Protein AF-A0A956MSA4-F1 (afdb_monomer)

Radius of gyration: 13.71 Å; Cα contacts (8 Å, |Δi|>4): 258; chains: 1; bounding box: 38×30×35 Å

Solvent-accessible surface area (backbone atoms only — not comparable to full-atom values): 7630 Å² total; per-residue (Å²): 118,54,77,44,81,42,78,38,43,66,85,57,86,84,76,94,55,52,91,46,49,56,17,30,35,42,40,36,27,80,43,88,58,54,71,71,50,51,41,51,49,24,39,49,40,46,76,33,33,41,36,31,44,36,22,29,51,62,76,17,71,54,49,37,62,35,33,52,50,33,51,33,56,77,46,74,69,51,86,68,55,75,83,66,48,60,46,64,42,59,37,75,90,52,54,71,55,56,50,37,32,40,53,7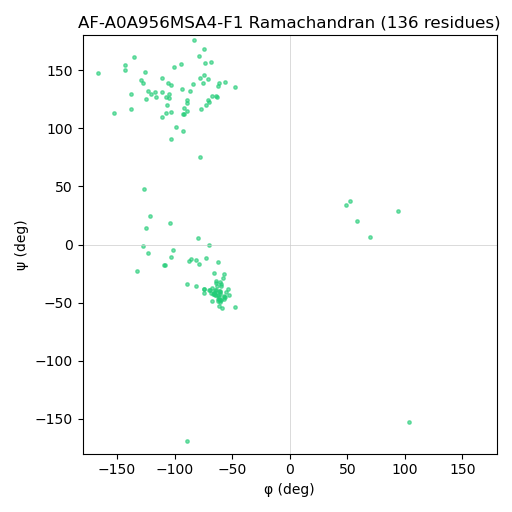6,75,66,69,71,47,96,74,46,89,66,56,24,40,36,42,37,34,29,27,89,68,90,52,65,71,59,53,53,49,47,47,69,72,69

Structure (mmCIF, N/CA/C/O backbone):
data_AF-A0A956MSA4-F1
#
_entry.id   AF-A0A956MSA4-F1
#
loop_
_atom_site.group_PDB
_atom_site.id
_atom_site.type_symbol
_atom_site.label_atom_id
_atom_site.label_alt_id
_atom_site.label_comp_id
_atom_site.label_asym_id
_atom_site.label_entity_id
_atom_site.label_seq_id
_atom_site.pdbx_PDB_ins_code
_atom_site.Cartn_x
_atom_site.Cartn_y
_atom_site.Cartn_z
_atom_site.occupancy
_atom_site.B_iso_or_equiv
_atom_site.auth_seq_id
_atom_site.auth_comp_id
_atom_site.auth_asym_id
_atom_site.auth_atom_id
_atom_site.pdbx_PDB_model_num
ATOM 1 N N . MET A 1 1 ? -11.922 -13.048 -3.611 1.00 66.38 1 MET A N 1
ATOM 2 C CA . MET A 1 1 ? -11.421 -11.726 -3.195 1.00 66.38 1 MET A CA 1
ATOM 3 C C . MET A 1 1 ? -10.993 -11.869 -1.754 1.00 66.38 1 MET A C 1
ATOM 5 O O . MET A 1 1 ? -11.830 -12.249 -0.944 1.00 66.38 1 MET A O 1
ATOM 9 N N . VAL A 1 2 ? -9.710 -11.679 -1.461 1.00 89.56 2 VAL A N 1
ATOM 10 C CA . VAL A 1 2 ? -9.203 -11.677 -0.083 1.00 89.56 2 VAL A CA 1
ATOM 11 C C . VAL A 1 2 ? -8.935 -10.227 0.292 1.00 89.56 2 VAL A C 1
ATOM 13 O O . VAL A 1 2 ? -8.247 -9.516 -0.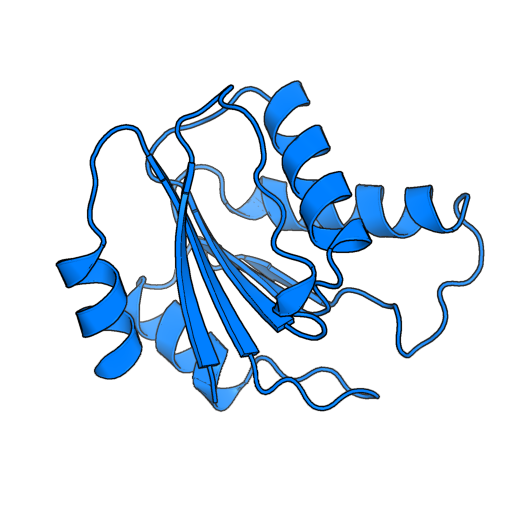438 1.00 89.56 2 VAL A O 1
ATOM 16 N N . MET A 1 3 ? -9.515 -9.785 1.402 1.00 94.44 3 MET A N 1
ATOM 17 C CA . MET A 1 3 ? -9.280 -8.461 1.963 1.00 94.44 3 MET A CA 1
ATOM 18 C C . MET A 1 3 ? -8.508 -8.620 3.268 1.00 94.44 3 MET A C 1
ATOM 20 O O . MET A 1 3 ? -8.889 -9.434 4.109 1.00 94.44 3 MET A O 1
ATOM 24 N N . LYS A 1 4 ? -7.434 -7.848 3.432 1.00 96.44 4 LYS A N 1
ATOM 25 C CA . LYS A 1 4 ? -6.621 -7.829 4.649 1.00 96.44 4 LYS A CA 1
ATOM 26 C C . LYS A 1 4 ? -6.537 -6.405 5.177 1.00 96.44 4 LYS A C 1
ATOM 28 O O . LYS A 1 4 ? -6.108 -5.514 4.453 1.00 96.44 4 LYS A O 1
ATOM 33 N N . TYR A 1 5 ? -6.915 -6.207 6.433 1.00 98.25 5 TYR A N 1
ATOM 34 C CA . TYR A 1 5 ? -6.567 -4.995 7.163 1.00 98.25 5 TYR A CA 1
ATOM 35 C C . TYR A 1 5 ? -5.167 -5.149 7.757 1.00 98.25 5 TYR A C 1
ATOM 37 O O . TYR A 1 5 ? -4.816 -6.213 8.274 1.00 98.25 5 TYR A O 1
ATOM 45 N N . LEU A 1 6 ? -4.369 -4.092 7.670 1.00 98.25 6 LEU A N 1
ATOM 46 C CA . LEU A 1 6 ? -3.072 -4.005 8.314 1.00 98.25 6 LEU A CA 1
ATOM 47 C C . LEU A 1 6 ? -2.906 -2.615 8.917 1.00 98.25 6 LEU A C 1
ATOM 49 O O . LEU A 1 6 ? -2.848 -1.627 8.193 1.00 98.25 6 LEU A O 1
ATOM 53 N N . GLN A 1 7 ? -2.786 -2.559 10.240 1.00 98.44 7 GLN A N 1
ATOM 54 C CA . GLN A 1 7 ? -2.357 -1.352 10.929 1.00 98.44 7 GLN A CA 1
ATOM 55 C C . GLN A 1 7 ? -0.833 -1.309 10.988 1.00 98.44 7 GLN A C 1
ATOM 57 O O . GLN A 1 7 ? -0.215 -2.291 11.401 1.00 98.44 7 GLN A O 1
ATOM 62 N N . LEU A 1 8 ? -0.253 -0.166 10.641 1.00 98.38 8 LEU A N 1
ATOM 63 C CA . LEU A 1 8 ? 1.127 0.168 10.961 1.00 98.38 8 LEU A CA 1
ATOM 64 C C . LEU A 1 8 ? 1.133 1.435 11.806 1.00 98.38 8 LEU A C 1
ATOM 66 O O . LEU A 1 8 ? 0.537 2.445 11.439 1.00 98.38 8 LEU A O 1
ATOM 70 N N . GLU A 1 9 ? 1.831 1.397 12.931 1.00 97.81 9 GLU A N 1
ATOM 71 C CA . GLU A 1 9 ? 2.189 2.641 13.601 1.00 97.81 9 GLU A CA 1
ATOM 72 C C . GLU A 1 9 ? 3.322 3.308 12.810 1.00 97.81 9 GLU A C 1
ATOM 74 O O . GLU A 1 9 ? 4.169 2.589 12.260 1.00 97.81 9 GLU A O 1
ATOM 79 N N . PRO A 1 10 ? 3.375 4.649 12.745 1.00 97.06 10 PRO A N 1
ATOM 80 C CA . PRO A 1 10 ? 4.540 5.339 12.212 1.00 97.06 10 PRO A CA 1
ATOM 81 C C . PRO A 1 10 ? 5.824 4.777 12.831 1.00 97.06 10 PRO A C 1
ATOM 83 O O . PRO A 1 10 ? 5.890 4.528 14.036 1.00 97.06 10 PRO A O 1
ATOM 86 N N . GLU A 1 11 ? 6.827 4.547 11.990 1.00 97.81 11 GLU A N 1
ATOM 87 C CA . GLU A 1 11 ? 8.168 4.106 12.370 1.00 97.81 11 GLU A CA 1
ATOM 88 C C . GLU A 1 11 ? 8.240 2.655 12.886 1.00 97.81 11 GLU A C 1
ATOM 90 O O . GLU A 1 11 ? 9.304 2.186 13.295 1.00 97.81 11 GLU A O 1
ATOM 95 N N . SER A 1 12 ? 7.134 1.908 12.807 1.00 97.38 12 SER A N 1
ATOM 96 C CA . SER A 1 12 ? 7.087 0.487 13.158 1.00 97.38 12 SER A CA 1
ATOM 97 C C . SER A 1 12 ? 7.748 -0.415 12.107 1.00 97.38 12 SER A C 1
ATOM 99 O O . SER A 1 12 ? 8.071 -0.006 10.987 1.00 97.38 12 SER A O 1
ATOM 101 N N . ASN A 1 13 ? 7.958 -1.678 12.487 1.00 97.38 13 ASN A N 1
ATOM 102 C CA . ASN A 1 13 ? 8.469 -2.707 11.587 1.00 97.38 13 ASN A CA 1
ATOM 103 C C . ASN A 1 13 ? 7.418 -3.104 10.544 1.00 97.38 13 ASN A C 1
ATOM 105 O O . ASN A 1 13 ? 6.236 -3.246 10.855 1.00 97.38 13 ASN A O 1
ATOM 109 N N . LEU A 1 14 ? 7.880 -3.367 9.322 1.00 98.19 14 LEU A N 1
ATOM 110 C CA . LEU A 1 14 ? 7.026 -3.755 8.203 1.00 98.19 14 LEU A CA 1
ATOM 111 C C . LEU A 1 14 ? 6.869 -5.286 8.168 1.00 98.19 14 LEU A C 1
ATOM 113 O O . LEU A 1 14 ? 7.877 -5.994 8.092 1.00 98.19 14 LEU A O 1
ATOM 117 N N . PRO A 1 15 ? 5.642 -5.829 8.249 1.00 97.44 15 PRO A N 1
ATOM 118 C CA . PRO A 1 15 ? 5.417 -7.269 8.219 1.00 97.44 15 PRO A CA 1
ATOM 119 C C . PRO A 1 15 ? 5.479 -7.824 6.792 1.00 97.44 15 PRO A C 1
ATOM 121 O O . PRO A 1 15 ? 5.295 -7.102 5.813 1.00 97.44 15 PRO A O 1
ATOM 124 N N . ASP A 1 16 ? 5.652 -9.138 6.661 1.00 96.12 16 ASP A N 1
ATOM 125 C CA . ASP A 1 16 ? 5.503 -9.802 5.365 1.00 96.12 16 ASP A CA 1
ATOM 126 C C . ASP A 1 16 ? 4.023 -9.848 4.939 1.00 96.12 16 ASP A C 1
ATOM 128 O O . ASP A 1 16 ? 3.143 -10.345 5.656 1.00 96.12 16 ASP A O 1
ATOM 132 N N . ILE A 1 17 ? 3.747 -9.317 3.748 1.00 96.62 17 ILE A N 1
ATOM 133 C CA . ILE A 1 17 ? 2.435 -9.370 3.092 1.00 96.62 17 ILE A CA 1
ATOM 134 C C . ILE A 1 17 ? 2.511 -9.973 1.685 1.00 96.62 17 ILE A C 1
ATOM 136 O O . ILE A 1 17 ? 1.540 -9.884 0.937 1.00 96.62 17 ILE A O 1
ATOM 140 N N . SER A 1 18 ? 3.621 -10.626 1.328 1.00 92.19 18 SER A N 1
ATOM 141 C CA . SER A 1 18 ? 3.845 -11.236 0.009 1.00 92.19 18 SER A CA 1
ATOM 142 C C . SER A 1 18 ? 2.783 -12.274 -0.375 1.00 92.19 18 SER A C 1
ATOM 144 O O . SER A 1 18 ? 2.485 -12.449 -1.556 1.00 92.19 18 SER A O 1
ATOM 146 N N . SER A 1 19 ? 2.122 -12.896 0.608 1.00 95.56 19 SER A N 1
ATOM 147 C CA . SER A 1 19 ? 0.974 -13.791 0.395 1.00 95.56 19 SER A CA 1
ATOM 148 C C . SER A 1 19 ? -0.247 -13.111 -0.237 1.00 95.56 19 SER A C 1
ATOM 150 O O . SER A 1 19 ? -1.131 -13.799 -0.744 1.00 95.56 19 SER A O 1
ATOM 152 N N . MET A 1 20 ? -0.298 -11.775 -0.244 1.00 97.56 20 MET A N 1
ATOM 153 C CA . MET A 1 20 ? -1.346 -10.999 -0.908 1.00 97.56 20 MET A CA 1
ATOM 154 C C . MET A 1 20 ? -1.054 -10.751 -2.394 1.00 97.56 20 MET A C 1
ATOM 156 O O . MET A 1 20 ? -1.957 -10.321 -3.109 1.00 97.56 20 MET A O 1
ATOM 160 N N . LYS A 1 21 ? 0.163 -11.009 -2.890 1.00 95.94 21 LYS A N 1
ATOM 161 C CA . LYS A 1 21 ? 0.548 -10.721 -4.280 1.00 95.94 21 LYS A CA 1
ATOM 162 C C . LYS A 1 21 ? -0.308 -11.494 -5.305 1.00 95.94 21 LYS A C 1
ATOM 164 O O . LYS A 1 21 ? -0.508 -12.696 -5.133 1.00 95.94 21 LYS A O 1
ATOM 169 N N . PRO A 1 22 ? -0.722 -10.862 -6.423 1.00 97.50 22 PRO A N 1
ATOM 170 C CA . PRO A 1 22 ? -0.739 -9.418 -6.663 1.00 97.50 22 PRO A CA 1
ATOM 171 C C . PRO A 1 22 ? -1.928 -8.759 -5.950 1.00 97.50 22 PRO A C 1
ATOM 173 O O . PRO A 1 22 ? -3.030 -9.318 -5.914 1.00 97.50 22 PRO A O 1
ATOM 176 N N . PHE A 1 23 ? -1.729 -7.552 -5.427 1.00 98.25 23 PHE A N 1
ATOM 177 C CA . PHE A 1 23 ? -2.788 -6.814 -4.737 1.00 98.25 23 PHE A CA 1
ATOM 178 C C . PHE A 1 23 ? -2.847 -5.345 -5.141 1.00 98.25 23 PHE A C 1
ATOM 180 O O . PHE A 1 23 ? -1.889 -4.769 -5.654 1.00 98.25 23 PHE A O 1
ATOM 187 N N . ARG A 1 24 ? -4.002 -4.747 -4.855 1.00 98.44 24 ARG A N 1
ATOM 188 C CA . ARG A 1 24 ? -4.151 -3.299 -4.703 1.00 98.44 24 ARG A CA 1
ATOM 189 C C . ARG A 1 24 ? -4.189 -2.935 -3.229 1.00 98.44 24 ARG A C 1
ATOM 191 O O . ARG A 1 24 ? -4.631 -3.742 -2.408 1.00 98.44 24 ARG A O 1
ATOM 198 N N . THR A 1 25 ? -3.775 -1.725 -2.896 1.00 98.69 25 THR A N 1
ATOM 199 C CA . THR A 1 25 ? -3.809 -1.223 -1.525 1.00 98.69 25 THR 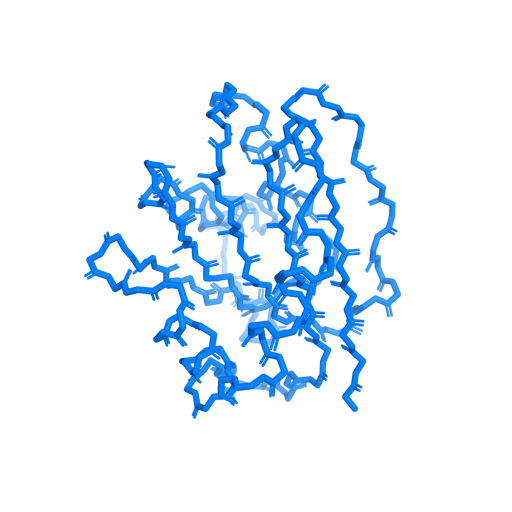A CA 1
ATOM 200 C C . THR A 1 25 ? -4.485 0.133 -1.446 1.00 98.69 25 THR A C 1
ATOM 202 O O . THR A 1 25 ? -4.290 0.972 -2.322 1.00 98.69 25 THR A O 1
ATOM 205 N N . VAL A 1 26 ? -5.260 0.347 -0.385 1.00 98.75 26 VAL A N 1
ATOM 206 C CA . VAL A 1 26 ? -5.672 1.687 0.043 1.00 98.75 26 VAL A CA 1
ATOM 207 C C . VAL A 1 26 ? -4.822 2.049 1.254 1.00 98.75 26 VAL A C 1
ATOM 209 O O . VAL A 1 26 ? -4.923 1.387 2.287 1.00 98.75 26 VAL A O 1
ATOM 212 N N . VAL A 1 27 ? -3.960 3.051 1.108 1.00 98.81 27 VAL A N 1
ATOM 213 C CA . VAL A 1 27 ? -3.139 3.620 2.178 1.00 98.81 27 VAL A CA 1
ATOM 214 C C . VAL A 1 27 ? -3.926 4.743 2.841 1.00 98.81 27 VAL A C 1
ATOM 216 O O . VAL A 1 27 ? -4.239 5.749 2.213 1.00 98.81 27 VAL A O 1
ATOM 219 N N . ILE A 1 28 ? -4.264 4.553 4.110 1.00 98.75 28 ILE A N 1
ATOM 220 C CA . ILE A 1 28 ? -5.024 5.489 4.936 1.00 98.75 28 ILE A CA 1
ATOM 221 C C . ILE A 1 28 ? -4.057 6.105 5.937 1.00 98.75 28 ILE A C 1
ATOM 223 O O . ILE A 1 28 ? -3.553 5.410 6.822 1.00 98.75 28 ILE A O 1
ATOM 227 N N . VAL A 1 29 ? -3.803 7.402 5.795 1.00 98.31 29 VAL A N 1
ATOM 228 C CA . VAL A 1 29 ? -2.822 8.141 6.594 1.00 98.31 29 VAL A CA 1
ATOM 229 C C . VAL A 1 29 ? -3.543 8.972 7.651 1.00 98.31 29 VAL A C 1
ATOM 231 O O . VAL A 1 29 ? -3.910 10.127 7.423 1.00 98.31 29 VAL A O 1
ATOM 234 N N . ASP A 1 30 ? -3.747 8.382 8.826 1.00 97.75 30 ASP A N 1
ATOM 235 C CA . ASP A 1 30 ? -4.310 9.082 9.986 1.00 97.75 30 ASP A CA 1
ATOM 236 C C . ASP A 1 30 ? -3.205 9.741 10.822 1.00 97.75 30 ASP A C 1
ATOM 238 O O . ASP A 1 30 ? -3.407 10.830 11.362 1.00 97.75 30 ASP A O 1
ATOM 242 N N . ASP A 1 31 ? -2.022 9.129 10.897 1.00 97.31 31 ASP A N 1
ATOM 243 C CA . ASP A 1 31 ? -0.835 9.691 11.537 1.00 97.31 31 ASP A CA 1
ATOM 244 C C . ASP A 1 31 ? 0.290 9.891 10.525 1.00 97.31 31 ASP A C 1
ATOM 246 O O . ASP A 1 31 ? 0.636 8.983 9.775 1.00 97.31 31 ASP A O 1
ATOM 250 N N . LYS A 1 32 ? 0.885 11.089 10.527 1.00 94.75 32 LYS A N 1
ATOM 251 C CA . LYS A 1 32 ? 1.976 11.441 9.616 1.00 94.75 32 LYS A CA 1
ATOM 252 C C . LYS A 1 32 ? 3.270 10.722 10.031 1.00 94.75 32 LYS A C 1
ATOM 254 O O . LYS A 1 32 ? 3.724 10.967 11.153 1.00 94.75 32 LYS A O 1
ATOM 259 N N . PRO A 1 33 ? 3.866 9.884 9.164 1.00 96.69 33 PRO A N 1
ATOM 260 C CA . PRO A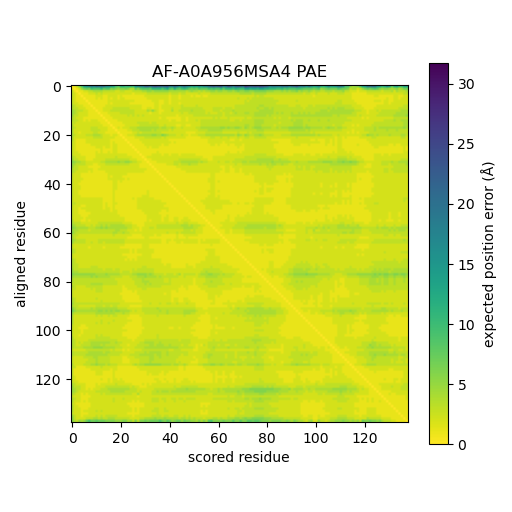 1 33 ? 5.195 9.328 9.394 1.00 96.69 33 PRO A CA 1
ATOM 261 C C . PRO A 1 33 ? 6.299 10.297 8.956 1.00 96.69 33 PRO A C 1
ATOM 263 O O . PRO A 1 33 ? 6.031 11.355 8.376 1.00 96.69 33 PRO A O 1
ATOM 266 N N . THR A 1 34 ? 7.557 9.927 9.195 1.00 98.06 34 THR A N 1
ATOM 267 C CA . THR A 1 34 ? 8.687 10.623 8.559 1.00 98.06 34 THR A CA 1
ATOM 268 C C . THR A 1 34 ? 8.793 10.260 7.076 1.00 98.06 34 THR A C 1
ATOM 270 O O . THR A 1 34 ? 8.365 9.182 6.653 1.00 98.06 34 THR A O 1
ATOM 273 N N . SER A 1 35 ? 9.411 11.135 6.280 1.00 97.62 35 SER A N 1
ATOM 274 C CA . SER A 1 35 ? 9.651 10.880 4.854 1.00 97.62 35 SER A CA 1
ATOM 275 C C . SER A 1 35 ? 10.510 9.634 4.621 1.00 97.62 35 SER A C 1
ATOM 277 O O . SER A 1 35 ? 10.258 8.882 3.685 1.00 97.62 35 SER A O 1
ATOM 279 N N . GLU A 1 36 ? 11.482 9.358 5.496 1.00 98.44 36 GLU A N 1
ATOM 280 C CA . GLU A 1 36 ? 12.317 8.156 5.404 1.00 98.44 36 GLU A CA 1
ATOM 281 C C . GLU A 1 36 ? 11.516 6.879 5.661 1.00 98.44 36 GLU A C 1
ATOM 283 O O . GLU A 1 36 ? 11.773 5.853 5.031 1.00 98.44 36 GLU A O 1
ATOM 288 N N . TRP A 1 37 ? 10.561 6.904 6.595 1.00 98.56 37 TRP A N 1
ATOM 289 C CA . TRP A 1 37 ? 9.718 5.736 6.837 1.00 98.56 37 TRP A CA 1
ATOM 290 C C . TRP A 1 37 ? 8.683 5.549 5.728 1.00 98.56 37 TRP A C 1
ATOM 292 O O . TRP A 1 37 ? 8.477 4.423 5.286 1.00 98.56 37 TRP A O 1
ATOM 302 N N . GLN A 1 38 ? 8.106 6.633 5.207 1.00 98.75 38 GLN A N 1
ATOM 303 C CA . GLN A 1 38 ? 7.238 6.583 4.031 1.00 98.75 38 GLN A CA 1
ATOM 304 C C . GLN A 1 38 ? 7.950 5.958 2.823 1.00 98.75 38 GLN A C 1
ATOM 306 O O . GLN A 1 38 ? 7.408 5.029 2.232 1.00 98.75 38 GLN A O 1
ATOM 311 N N . ALA A 1 39 ? 9.187 6.371 2.522 1.00 98.69 39 ALA A N 1
ATOM 312 C CA . ALA A 1 39 ? 9.987 5.765 1.454 1.00 98.69 39 ALA A CA 1
ATOM 313 C C . ALA A 1 39 ? 10.179 4.250 1.661 1.00 98.69 39 ALA A C 1
ATOM 315 O O . ALA A 1 39 ? 9.943 3.460 0.748 1.00 98.69 39 ALA A O 1
ATOM 316 N N . LYS A 1 40 ? 10.487 3.821 2.893 1.00 98.69 40 LYS A N 1
ATOM 317 C CA . LYS A 1 40 ? 10.598 2.390 3.233 1.00 98.69 40 LYS A CA 1
ATOM 318 C C . LYS A 1 40 ? 9.290 1.627 3.028 1.00 98.69 40 LYS A C 1
ATOM 320 O O . LYS A 1 40 ? 9.323 0.486 2.571 1.00 98.69 40 LYS A O 1
ATOM 325 N N . VAL A 1 41 ? 8.146 2.219 3.376 1.00 98.75 41 VAL A N 1
ATOM 326 C CA . VAL A 1 41 ? 6.828 1.608 3.135 1.00 98.75 41 VAL A CA 1
ATOM 327 C C . VAL A 1 41 ? 6.557 1.501 1.636 1.00 98.75 41 VAL A C 1
ATOM 329 O O . VAL A 1 41 ? 6.078 0.463 1.189 1.00 98.75 41 VAL A O 1
ATOM 332 N N . SER A 1 42 ? 6.898 2.521 0.854 1.00 98.88 42 SER A N 1
ATOM 333 C CA . SER A 1 42 ? 6.747 2.517 -0.603 1.00 98.88 42 SER A CA 1
ATOM 334 C C . SER A 1 42 ? 7.571 1.406 -1.264 1.00 98.88 42 SER A C 1
ATOM 336 O O . SER A 1 42 ? 7.012 0.590 -1.999 1.00 98.88 42 SER A O 1
ATOM 338 N N . GLU A 1 43 ? 8.858 1.281 -0.920 1.00 98.75 43 GLU A N 1
ATOM 339 C CA . GLU A 1 43 ? 9.709 0.160 -1.357 1.00 98.75 43 GLU A CA 1
ATOM 340 C C . GLU A 1 43 ? 9.114 -1.197 -0.965 1.00 98.75 43 GLU A C 1
ATOM 342 O O . GLU A 1 43 ? 9.060 -2.138 -1.762 1.00 98.75 43 GLU A O 1
ATOM 347 N N . TRP A 1 44 ? 8.647 -1.306 0.279 1.00 98.69 44 TRP A N 1
ATOM 348 C CA . TRP A 1 44 ? 8.042 -2.525 0.797 1.00 98.69 44 TRP A CA 1
ATOM 349 C C . TRP A 1 44 ? 6.750 -2.896 0.059 1.00 98.69 44 TRP A C 1
ATOM 351 O O . TRP A 1 44 ? 6.553 -4.077 -0.234 1.00 98.69 44 TRP A O 1
ATOM 361 N N . LEU A 1 45 ? 5.896 -1.932 -0.296 1.00 98.75 45 LEU A N 1
ATOM 362 C CA . LEU A 1 45 ? 4.683 -2.166 -1.084 1.00 98.75 45 LEU A CA 1
ATOM 363 C C . LEU A 1 45 ? 5.019 -2.707 -2.478 1.00 98.75 45 LEU A C 1
ATOM 365 O O . LEU A 1 45 ? 4.446 -3.724 -2.884 1.00 98.75 45 LEU A O 1
ATOM 369 N N . VAL A 1 46 ? 5.965 -2.072 -3.180 1.00 98.62 46 VAL A N 1
ATOM 370 C CA . VAL A 1 46 ? 6.427 -2.495 -4.514 1.00 98.62 46 VAL A CA 1
ATOM 371 C C . VAL A 1 46 ? 6.971 -3.924 -4.453 1.00 98.62 46 VAL A C 1
ATOM 373 O O . VAL A 1 46 ? 6.467 -4.820 -5.136 1.00 98.62 46 VAL A O 1
ATOM 376 N N . ARG A 1 47 ? 7.932 -4.186 -3.557 1.00 98.25 47 ARG A N 1
ATOM 377 C CA . ARG A 1 47 ? 8.568 -5.509 -3.416 1.00 98.25 47 ARG A CA 1
ATOM 378 C C . ARG A 1 47 ? 7.601 -6.597 -2.962 1.00 98.25 47 ARG A C 1
ATOM 380 O O . ARG A 1 47 ? 7.730 -7.752 -3.369 1.00 98.25 47 ARG A O 1
ATOM 387 N N . SER A 1 48 ? 6.592 -6.236 -2.172 1.00 98.19 48 SER A N 1
ATOM 388 C CA . SER A 1 48 ? 5.546 -7.166 -1.740 1.00 98.19 48 SER A CA 1
ATOM 389 C C . SER A 1 48 ? 4.560 -7.534 -2.853 1.00 98.19 48 SER A C 1
ATOM 391 O O . SER A 1 48 ? 3.797 -8.487 -2.693 1.00 98.19 48 SER A O 1
ATOM 393 N N . GLY A 1 49 ? 4.575 -6.834 -3.993 1.00 98.00 49 GLY A N 1
ATOM 394 C CA . GLY A 1 49 ? 3.707 -7.112 -5.138 1.00 98.00 49 GLY A CA 1
ATOM 395 C C . GLY A 1 49 ? 2.412 -6.303 -5.174 1.00 98.00 49 GLY A C 1
ATOM 396 O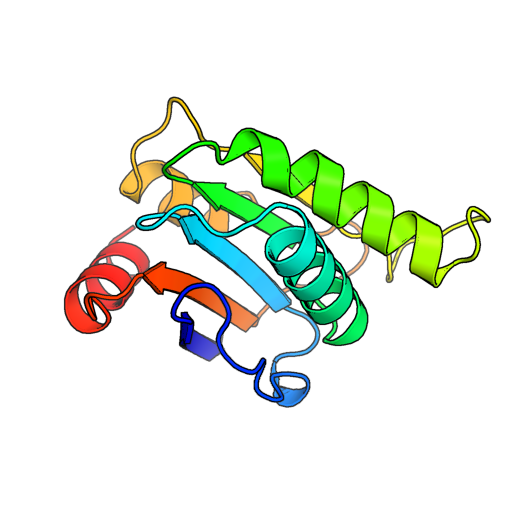 O . GLY A 1 49 ? 1.409 -6.793 -5.707 1.00 98.00 49 GLY A O 1
ATOM 397 N N . CYS A 1 50 ? 2.426 -5.093 -4.611 1.00 98.50 50 CYS A N 1
ATOM 398 C CA . CYS A 1 50 ? 1.419 -4.084 -4.916 1.00 98.50 50 CYS A CA 1
ATOM 399 C C . CYS A 1 50 ? 1.506 -3.721 -6.404 1.00 98.50 50 CYS A C 1
ATOM 401 O O . CYS A 1 50 ? 2.604 -3.544 -6.918 1.00 98.50 50 CYS A O 1
ATOM 403 N N . LEU A 1 51 ? 0.366 -3.606 -7.084 1.00 98.62 51 LEU A N 1
ATOM 404 C CA . LEU A 1 51 ? 0.281 -3.130 -8.475 1.00 98.62 51 LEU A CA 1
ATOM 405 C C . LEU A 1 51 ? -0.719 -1.977 -8.650 1.00 98.62 51 LEU A C 1
ATOM 407 O O . LEU A 1 51 ? -0.901 -1.469 -9.753 1.00 98.62 51 LEU A O 1
ATOM 411 N N . TYR A 1 52 ? -1.390 -1.573 -7.570 1.00 98.75 52 TYR A N 1
ATOM 412 C CA . TYR A 1 52 ? -2.220 -0.375 -7.552 1.00 98.75 52 TYR A CA 1
ATOM 413 C C . TYR A 1 52 ? -2.274 0.182 -6.130 1.00 98.75 52 TYR A C 1
ATOM 415 O O . TYR A 1 52 ? -2.840 -0.454 -5.237 1.00 98.75 52 TYR A O 1
ATOM 423 N N . MET A 1 53 ? -1.703 1.357 -5.912 1.00 98.75 53 MET A N 1
ATOM 424 C CA . MET A 1 53 ? -1.725 2.063 -4.638 1.00 98.75 53 MET A CA 1
ATOM 425 C C . MET A 1 53 ? -2.660 3.271 -4.734 1.00 98.75 53 MET A C 1
ATOM 427 O O . MET A 1 53 ? -2.544 4.082 -5.643 1.00 98.75 53 MET A O 1
ATOM 431 N N . MET A 1 54 ? -3.608 3.360 -3.805 1.00 98.75 54 MET A N 1
ATOM 432 C CA . MET A 1 54 ? -4.489 4.515 -3.630 1.00 98.75 54 MET A CA 1
ATOM 433 C C . MET A 1 54 ? -4.209 5.135 -2.267 1.00 98.75 54 MET A C 1
ATOM 435 O O . MET A 1 54 ? -4.287 4.424 -1.265 1.00 98.75 54 MET A O 1
ATOM 439 N N . ALA A 1 55 ? -3.935 6.432 -2.201 1.00 98.69 55 ALA A N 1
ATOM 440 C CA . ALA A 1 55 ? -3.670 7.129 -0.946 1.00 98.69 55 ALA A CA 1
ATOM 441 C C . ALA A 1 55 ? -4.847 8.017 -0.521 1.00 98.69 55 ALA A C 1
ATOM 443 O O . ALA A 1 55 ? -5.442 8.712 -1.342 1.00 98.69 55 ALA A O 1
ATOM 444 N N . TRP A 1 56 ? -5.164 8.024 0.774 1.00 98.69 56 TRP A N 1
ATOM 445 C CA . TRP A 1 56 ? -6.172 8.890 1.388 1.00 98.69 56 TRP A CA 1
ATOM 446 C C . TRP A 1 56 ? -5.720 9.349 2.779 1.00 98.69 56 TRP A C 1
ATOM 448 O O . TRP A 1 56 ? -5.012 8.631 3.485 1.00 98.69 56 TRP A O 1
ATOM 458 N N . GLY A 1 57 ? -6.162 10.533 3.199 1.00 97.62 57 GLY A N 1
ATOM 459 C CA . GLY A 1 57 ? -5.871 11.092 4.519 1.00 97.62 57 GLY A CA 1
ATOM 460 C C . GLY A 1 57 ? -4.806 12.186 4.478 1.00 97.62 57 GLY A C 1
ATOM 461 O O . GLY A 1 57 ? -4.667 12.901 3.484 1.00 97.62 57 GLY A O 1
ATOM 462 N N . LYS A 1 58 ? -4.081 12.354 5.586 1.00 95.81 58 LYS A N 1
ATOM 463 C CA . LYS A 1 58 ? -3.124 13.453 5.776 1.00 95.81 58 LYS A CA 1
ATOM 464 C C . LYS A 1 58 ? -1.974 13.361 4.777 1.00 95.81 58 LYS A C 1
ATOM 466 O O . LYS A 1 58 ? -1.322 12.324 4.696 1.00 95.81 58 LYS A O 1
ATOM 471 N N . ASP A 1 59 ? -1.710 14.458 4.066 1.00 94.62 59 ASP A N 1
ATOM 472 C CA . ASP A 1 59 ? -0.612 14.588 3.096 1.00 94.62 59 ASP A CA 1
ATOM 473 C C . ASP A 1 59 ? -0.545 13.412 2.092 1.00 94.62 59 ASP A C 1
ATOM 475 O O . ASP A 1 59 ? 0.536 12.975 1.685 1.00 94.62 59 ASP A O 1
ATOM 479 N N . CYS A 1 60 ? -1.704 12.855 1.713 1.00 96.06 60 CYS A N 1
ATOM 480 C CA . CYS A 1 60 ? -1.773 11.606 0.952 1.00 96.06 60 CYS A CA 1
ATOM 481 C C . CYS A 1 60 ? -1.197 11.708 -0.468 1.00 96.06 60 CYS A C 1
ATOM 483 O O . CYS A 1 60 ? -0.705 10.705 -0.972 1.00 96.06 60 CYS A O 1
ATOM 485 N N . SER A 1 61 ? -1.155 12.902 -1.067 1.00 96.12 61 SER A N 1
ATOM 486 C CA . SER A 1 61 ? -0.533 13.143 -2.380 1.00 96.12 61 SER A CA 1
ATOM 487 C C . SER A 1 61 ? 0.998 13.035 -2.385 1.00 96.12 61 SER A C 1
ATOM 489 O O . SER A 1 61 ? 1.637 13.338 -3.378 1.00 96.12 61 SER A O 1
ATOM 491 N N . SER A 1 62 ? 1.628 12.744 -1.245 1.00 98.00 62 SER A N 1
ATOM 492 C CA . SER A 1 62 ? 3.064 12.435 -1.213 1.00 98.00 62 SER A CA 1
ATOM 493 C C . SER A 1 62 ? 3.338 10.944 -1.445 1.00 98.00 62 SER A C 1
ATOM 495 O O . SER A 1 62 ? 4.483 10.536 -1.647 1.00 98.00 62 SER A O 1
ATOM 497 N N . TRP A 1 63 ? 2.306 10.100 -1.356 1.00 98.50 63 TRP A N 1
ATOM 498 C CA . TRP A 1 63 ? 2.451 8.648 -1.420 1.00 98.50 63 TRP A CA 1
ATOM 499 C C . TRP A 1 63 ? 2.569 8.131 -2.844 1.00 98.50 63 TRP A C 1
ATOM 501 O O . TRP A 1 63 ? 3.316 7.185 -3.062 1.00 98.50 63 TRP A O 1
ATOM 511 N N . ASP A 1 64 ? 1.877 8.739 -3.801 1.00 97.00 64 ASP A N 1
ATOM 512 C CA . ASP A 1 64 ? 2.018 8.444 -5.226 1.00 97.00 64 ASP A CA 1
ATOM 513 C C . ASP A 1 64 ? 3.439 8.749 -5.705 1.00 97.00 64 ASP A C 1
ATOM 515 O O . ASP A 1 64 ? 4.116 7.817 -6.129 1.00 97.00 64 ASP A O 1
ATOM 519 N N . ASP A 1 65 ? 3.957 9.958 -5.463 1.00 97.38 65 ASP A N 1
ATOM 520 C CA . ASP A 1 65 ? 5.357 10.309 -5.761 1.00 97.38 65 ASP A CA 1
ATOM 521 C C . ASP A 1 65 ? 6.360 9.315 -5.139 1.00 97.38 65 ASP A C 1
ATOM 523 O O . ASP A 1 65 ? 7.340 8.892 -5.766 1.00 97.38 65 ASP A O 1
ATOM 527 N N . SER A 1 66 ? 6.128 8.926 -3.880 1.00 98.69 66 SER A N 1
ATOM 528 C CA . SER A 1 66 ? 7.016 8.014 -3.155 1.00 98.69 66 SER A CA 1
ATOM 529 C C . SER A 1 66 ? 6.967 6.582 -3.699 1.00 98.69 66 SER A C 1
ATOM 531 O O . SER A 1 66 ? 8.010 5.930 -3.780 1.00 98.69 66 SER A O 1
ATOM 533 N N . VAL A 1 67 ? 5.787 6.084 -4.075 1.00 98.75 67 VAL A N 1
ATOM 534 C CA . VAL A 1 67 ? 5.614 4.740 -4.646 1.00 98.75 67 VAL A CA 1
ATOM 535 C C . VAL A 1 67 ? 6.106 4.681 -6.086 1.00 98.75 67 VAL A C 1
ATOM 537 O O . VAL A 1 67 ? 6.756 3.700 -6.442 1.00 98.75 67 VAL A O 1
ATOM 540 N N . ASP A 1 68 ? 5.888 5.729 -6.878 1.00 98.44 68 ASP A N 1
ATOM 541 C CA . ASP A 1 68 ? 6.423 5.841 -8.236 1.00 98.44 68 ASP A CA 1
ATOM 542 C C . ASP A 1 68 ? 7.957 5.818 -8.213 1.00 98.44 68 ASP A C 1
ATOM 544 O O . ASP A 1 68 ? 8.586 5.056 -8.953 1.00 98.44 68 ASP A O 1
ATOM 548 N N . SER A 1 69 ? 8.568 6.578 -7.295 1.00 98.62 69 SER A N 1
ATOM 549 C CA . SER A 1 69 ? 10.022 6.571 -7.087 1.00 98.62 69 SER A CA 1
ATOM 550 C C . SER A 1 69 ? 10.528 5.178 -6.702 1.00 98.62 69 SER A C 1
ATOM 552 O O . SER A 1 69 ? 11.458 4.668 -7.323 1.00 98.62 69 SER A O 1
ATOM 554 N N . ALA A 1 70 ? 9.870 4.514 -5.746 1.00 98.81 70 ALA A N 1
ATOM 555 C CA . ALA A 1 70 ? 10.228 3.156 -5.340 1.00 98.81 70 ALA A CA 1
ATOM 556 C C . ALA A 1 70 ? 10.061 2.130 -6.478 1.00 98.81 70 ALA A C 1
ATOM 558 O O . ALA A 1 70 ? 10.854 1.192 -6.594 1.00 98.81 70 ALA A O 1
ATOM 559 N N . ASN A 1 71 ? 9.048 2.294 -7.338 1.00 98.75 71 ASN A N 1
ATOM 560 C CA . ASN A 1 71 ? 8.855 1.419 -8.486 1.00 98.75 71 ASN A CA 1
ATOM 561 C C . ASN A 1 71 ? 9.966 1.615 -9.522 1.00 98.75 71 ASN A C 1
ATOM 563 O O . ASN A 1 71 ? 10.478 0.618 -10.020 1.00 98.75 71 ASN A O 1
ATOM 567 N N . LEU A 1 72 ? 10.378 2.855 -9.800 1.00 98.62 72 LEU A N 1
ATOM 568 C CA . LEU A 1 72 ? 11.516 3.150 -10.676 1.00 98.62 72 LEU A CA 1
ATOM 569 C C . LEU A 1 72 ? 12.828 2.585 -10.119 1.00 98.62 72 LEU A C 1
ATOM 571 O O . LEU A 1 72 ? 13.579 1.938 -10.850 1.00 98.62 72 LEU A O 1
ATOM 575 N N . GLU A 1 73 ? 13.097 2.792 -8.830 1.00 98.50 73 GLU A N 1
ATOM 576 C CA . GLU A 1 73 ? 14.315 2.319 -8.164 1.00 98.50 73 GLU A CA 1
ATOM 577 C C . GLU A 1 73 ? 14.460 0.793 -8.214 1.00 98.50 73 GLU A C 1
ATOM 579 O O . GLU A 1 73 ? 15.551 0.297 -8.500 1.00 98.50 73 GLU A O 1
ATOM 584 N N . GLU A 1 74 ? 13.371 0.039 -8.023 1.00 98.38 74 GLU A N 1
ATOM 585 C CA . GLU A 1 74 ? 13.376 -1.432 -8.107 1.00 98.38 74 GLU A CA 1
ATOM 586 C C . GLU A 1 74 ? 13.863 -1.943 -9.478 1.00 98.38 74 GLU A C 1
ATOM 588 O O . GLU A 1 74 ? 14.479 -3.006 -9.568 1.00 98.38 74 GLU A O 1
ATOM 593 N N . PHE A 1 75 ? 13.653 -1.164 -10.543 1.00 98.00 75 PHE A N 1
ATOM 594 C CA . PHE A 1 75 ? 14.112 -1.472 -11.901 1.00 98.00 75 PHE A CA 1
ATOM 595 C C . PHE A 1 75 ? 15.335 -0.645 -12.327 1.00 98.00 75 PHE A C 1
ATOM 597 O O . PHE A 1 75 ? 15.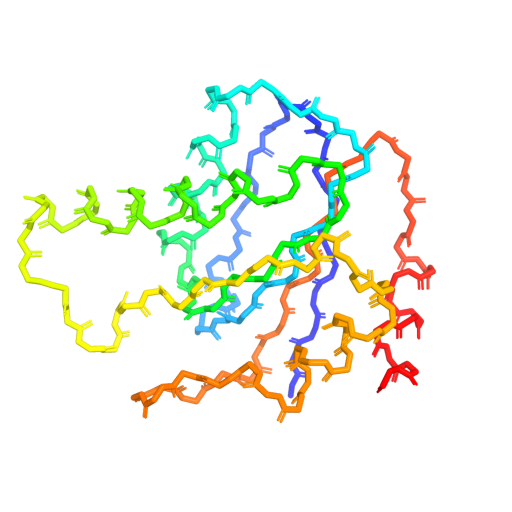647 -0.568 -13.515 1.00 98.00 75 PHE A O 1
ATOM 604 N N . ASN A 1 76 ? 16.068 -0.058 -11.372 1.00 97.75 76 ASN A N 1
ATOM 605 C CA . ASN A 1 76 ? 17.241 0.791 -11.613 1.00 97.75 76 ASN A CA 1
ATOM 606 C C . ASN A 1 76 ? 16.969 1.936 -12.608 1.00 97.75 76 ASN A C 1
ATOM 608 O O . ASN A 1 76 ? 17.827 2.255 -13.432 1.00 97.75 76 ASN A O 1
ATOM 612 N N . PHE A 1 77 ? 15.771 2.529 -12.553 1.00 97.31 77 PHE A N 1
ATOM 613 C CA . PHE A 1 77 ? 15.300 3.577 -13.469 1.00 97.31 77 PHE A CA 1
ATOM 614 C C . PHE A 1 77 ? 15.286 3.161 -14.955 1.00 97.31 77 PHE A C 1
ATOM 616 O O . PHE A 1 77 ? 15.303 4.017 -15.841 1.00 97.31 77 PHE A O 1
ATOM 623 N N . GLY A 1 78 ? 15.281 1.855 -15.237 1.00 97.81 78 GLY A N 1
ATOM 624 C CA . GLY A 1 78 ? 15.085 1.297 -16.572 1.00 97.81 78 GLY A CA 1
ATOM 625 C C . GLY A 1 78 ? 13.612 1.044 -16.899 1.00 97.81 78 GLY A C 1
ATOM 626 O O . GLY A 1 78 ? 12.710 1.448 -16.164 1.00 97.81 78 GLY A O 1
ATOM 627 N N . ASP A 1 79 ? 13.373 0.333 -18.003 1.00 97.81 79 ASP A N 1
ATOM 628 C CA . ASP A 1 79 ? 12.022 -0.048 -18.416 1.00 97.81 79 ASP A CA 1
ATOM 629 C C . ASP A 1 79 ? 11.367 -0.977 -17.383 1.00 97.81 79 ASP A C 1
ATOM 631 O O . ASP A 1 79 ? 11.906 -2.031 -17.029 1.00 97.81 79 ASP A O 1
ATOM 635 N N . ILE A 1 80 ? 10.171 -0.600 -16.931 1.00 98.06 80 ILE A N 1
ATOM 636 C CA . ILE A 1 80 ? 9.359 -1.404 -16.016 1.00 98.06 80 ILE A CA 1
ATOM 637 C C . ILE A 1 80 ? 8.469 -2.333 -16.853 1.00 98.06 80 ILE A C 1
ATOM 639 O O . ILE A 1 80 ? 7.709 -1.844 -17.693 1.00 98.06 80 ILE A O 1
ATOM 643 N N . PRO A 1 81 ? 8.510 -3.663 -16.642 1.00 97.94 81 PRO A N 1
ATOM 644 C CA . PRO A 1 81 ? 7.590 -4.576 -17.310 1.00 97.94 81 PRO A CA 1
ATOM 645 C C . PRO A 1 81 ? 6.131 -4.198 -17.038 1.00 97.94 81 PRO A C 1
ATOM 647 O O . PRO A 1 81 ? 5.781 -3.875 -15.903 1.00 97.94 81 PRO A O 1
ATOM 650 N N . GLU A 1 82 ? 5.261 -4.294 -18.048 1.00 97.44 82 GLU A N 1
ATOM 651 C CA . GLU A 1 82 ? 3.853 -3.889 -17.911 1.00 97.44 82 GLU A CA 1
ATOM 652 C C . GLU A 1 82 ? 3.158 -4.570 -16.725 1.00 97.44 82 GLU A C 1
ATOM 654 O O . GLU A 1 82 ? 2.405 -3.925 -16.013 1.00 97.44 82 GLU A O 1
ATOM 659 N N . ASP A 1 83 ? 3.439 -5.849 -16.455 1.00 97.88 83 ASP A N 1
ATOM 660 C CA . ASP A 1 83 ? 2.859 -6.627 -15.349 1.00 97.88 83 ASP A CA 1
ATOM 661 C C . ASP A 1 83 ? 3.503 -6.359 -13.970 1.00 97.88 83 ASP A C 1
ATOM 663 O O . ASP A 1 83 ? 3.209 -7.054 -12.987 1.00 97.88 83 ASP A O 1
ATOM 667 N N . LYS A 1 84 ? 4.422 -5.393 -13.909 1.00 98.06 84 LYS A N 1
ATOM 668 C CA . LYS A 1 84 ? 5.141 -4.932 -12.714 1.00 98.06 84 LYS A CA 1
ATOM 669 C C . LYS A 1 84 ? 4.969 -3.438 -12.455 1.00 98.06 84 LYS A C 1
ATOM 671 O O . LYS A 1 84 ? 5.427 -2.972 -11.415 1.00 98.06 84 LYS A O 1
ATOM 676 N N . PHE A 1 85 ? 4.345 -2.712 -13.378 1.00 98.25 85 PHE A N 1
ATOM 677 C CA . PHE A 1 85 ? 4.080 -1.293 -13.217 1.00 98.25 85 PHE A CA 1
ATOM 678 C C . PHE A 1 85 ? 3.062 -1.076 -12.096 1.00 98.25 85 PHE A C 1
ATOM 680 O O . PHE A 1 85 ? 1.997 -1.691 -12.070 1.00 98.25 85 PHE A O 1
ATOM 687 N N . VAL A 1 86 ? 3.391 -0.222 -11.135 1.00 98.62 86 VAL A N 1
ATOM 688 C CA . VAL A 1 86 ? 2.487 0.115 -10.040 1.00 98.62 86 VAL A CA 1
ATOM 689 C C . VAL A 1 86 ? 1.685 1.335 -10.448 1.00 98.62 86 VAL A C 1
ATOM 691 O O . VAL A 1 86 ? 2.232 2.407 -10.661 1.00 98.62 86 VAL A O 1
ATOM 694 N N . MET A 1 87 ? 0.367 1.178 -10.551 1.00 98.62 87 MET A N 1
ATOM 695 C CA . MET A 1 87 ? -0.513 2.330 -10.717 1.00 98.62 87 MET A CA 1
ATOM 696 C C . MET A 1 87 ? -0.666 3.066 -9.388 1.00 98.62 87 MET A C 1
ATOM 698 O O . MET A 1 87 ? -0.845 2.433 -8.347 1.00 98.62 87 MET A O 1
ATOM 702 N N . THR A 1 88 ? -0.649 4.391 -9.418 1.00 98.44 88 THR A N 1
ATOM 703 C CA . THR A 1 88 ? -0.774 5.226 -8.224 1.00 98.44 88 THR A CA 1
ATOM 704 C C . THR A 1 88 ? -1.882 6.261 -8.403 1.00 98.44 88 THR A C 1
ATOM 706 O O . THR A 1 88 ? -2.078 6.819 -9.483 1.00 98.44 88 THR A O 1
ATOM 709 N N . THR A 1 89 ? -2.666 6.479 -7.348 1.00 98.31 89 THR A N 1
ATOM 710 C CA . THR A 1 89 ? -3.624 7.587 -7.245 1.00 98.31 89 THR A CA 1
ATOM 711 C C . THR A 1 89 ? -3.656 8.120 -5.817 1.00 98.31 89 THR A C 1
ATOM 713 O O . THR A 1 89 ? -3.398 7.395 -4.855 1.00 98.31 89 THR A O 1
ATOM 716 N N . TRP A 1 90 ? -4.040 9.382 -5.659 1.00 98.31 90 TRP A N 1
ATOM 717 C CA . TRP A 1 90 ? -4.317 9.997 -4.365 1.00 98.31 90 TRP A CA 1
ATOM 718 C C . TRP A 1 90 ? -5.715 10.611 -4.374 1.00 98.31 90 TRP A C 1
ATOM 720 O O . TRP A 1 90 ? -6.214 11.072 -5.400 1.00 98.31 90 TRP A O 1
ATOM 730 N N . HIS A 1 91 ? -6.353 10.608 -3.211 1.00 98.06 91 HIS A N 1
ATOM 731 C CA . HIS A 1 91 ? -7.759 10.956 -3.032 1.00 98.06 91 HIS A CA 1
ATOM 732 C C . HIS A 1 91 ? -7.913 12.042 -1.959 1.00 98.06 91 HIS A C 1
ATOM 734 O O . HIS A 1 91 ? -8.721 11.933 -1.042 1.00 98.06 91 HIS A O 1
ATOM 740 N N . GLU A 1 92 ? -7.110 13.106 -2.056 1.00 96.69 92 GLU A N 1
ATOM 741 C CA . GLU A 1 92 ? -7.049 14.191 -1.059 1.00 96.69 92 GLU A CA 1
ATOM 742 C C . GLU A 1 92 ? -8.390 14.922 -0.874 1.00 96.69 92 GLU A C 1
ATOM 744 O O . GLU A 1 92 ? -8.707 15.394 0.217 1.00 96.69 92 GLU A O 1
ATOM 749 N N . LYS A 1 93 ? -9.182 15.022 -1.946 1.00 96.50 93 LYS A N 1
ATOM 750 C CA . LYS A 1 93 ? -10.450 15.767 -1.971 1.00 96.50 93 LYS A CA 1
ATOM 751 C C . LYS A 1 93 ? -11.686 14.878 -1.863 1.00 96.50 93 LYS A C 1
ATOM 753 O O . LYS A 1 93 ? -12.789 15.413 -1.769 1.00 96.50 93 LYS A O 1
ATOM 758 N N . ASP A 1 94 ? -11.498 13.563 -1.864 1.00 96.88 94 ASP A N 1
ATOM 759 C CA . ASP A 1 94 ? -12.592 12.602 -1.811 1.00 96.88 94 ASP A CA 1
ATOM 760 C C . ASP A 1 94 ? -12.846 12.172 -0.365 1.00 96.88 94 ASP A C 1
ATOM 762 O O . ASP A 1 94 ? -11.964 12.184 0.502 1.00 96.88 94 ASP A O 1
ATOM 766 N N . SER A 1 95 ? -14.063 11.724 -0.086 1.00 98.12 95 SER A N 1
ATOM 767 C CA . SER A 1 95 ? -14.330 10.988 1.143 1.00 98.12 95 SER A CA 1
ATOM 768 C C . SER A 1 95 ? -13.656 9.611 1.118 1.00 98.12 95 SER A C 1
ATOM 770 O O . SER A 1 95 ? -13.409 9.011 0.066 1.00 98.12 95 SER A O 1
ATOM 772 N N . LEU A 1 96 ? -13.422 9.048 2.305 1.00 98.25 96 LEU A N 1
ATOM 773 C CA . LEU A 1 96 ? -12.907 7.683 2.415 1.00 98.25 96 LEU A CA 1
ATOM 774 C C . LEU A 1 96 ? -13.858 6.658 1.7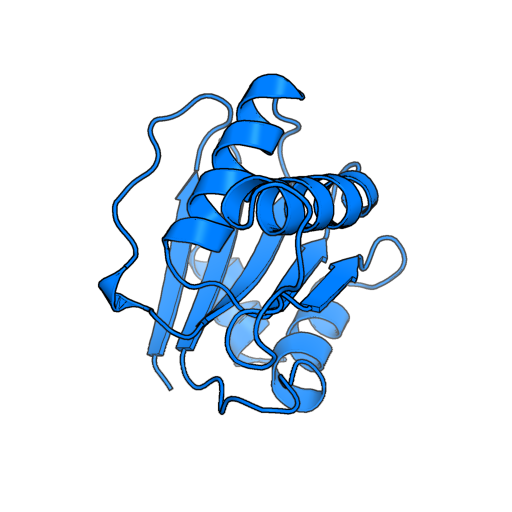66 1.00 98.25 96 LEU A C 1
ATOM 776 O O . LEU A 1 96 ? -13.406 5.684 1.171 1.00 98.25 96 LEU A O 1
ATOM 780 N N . SER A 1 97 ? -15.174 6.896 1.830 1.00 98.31 97 SER A N 1
ATOM 781 C CA . SER A 1 97 ? -16.173 6.041 1.176 1.00 98.31 97 SER A CA 1
ATOM 782 C C . SER A 1 97 ? -16.043 6.071 -0.348 1.00 98.31 97 SER A C 1
ATOM 784 O O . SER A 1 97 ? -16.099 5.019 -0.978 1.00 98.31 97 SER A O 1
ATOM 786 N N . GLU A 1 98 ? -15.847 7.248 -0.945 1.00 98.50 98 GLU A N 1
ATOM 787 C CA . GLU A 1 98 ? -15.607 7.384 -2.390 1.00 98.50 98 GLU A CA 1
ATOM 788 C C . GLU A 1 98 ? -14.292 6.717 -2.800 1.00 98.50 98 GLU A C 1
ATOM 790 O O . GLU A 1 98 ? -14.250 6.014 -3.807 1.00 98.50 98 GLU A O 1
ATOM 795 N N . THR A 1 99 ? -13.246 6.839 -1.979 1.00 98.50 99 THR A N 1
ATOM 796 C CA . THR A 1 99 ? -11.965 6.148 -2.204 1.00 98.50 99 THR A CA 1
ATOM 797 C C . THR A 1 99 ? -12.135 4.626 -2.178 1.00 98.50 99 THR A C 1
ATOM 799 O O . THR A 1 99 ? -11.610 3.909 -3.033 1.00 98.50 99 THR A O 1
ATOM 802 N N . PHE A 1 100 ? -12.901 4.095 -1.223 1.00 98.56 100 PHE A N 1
ATOM 803 C CA . PHE A 1 100 ? -13.207 2.666 -1.166 1.00 98.56 100 PHE A CA 1
ATOM 804 C C . PHE A 1 100 ? -14.048 2.201 -2.356 1.00 98.56 100 PH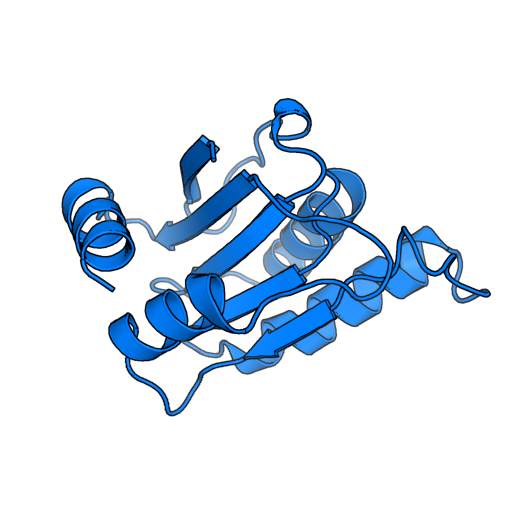E A C 1
ATOM 806 O O . PHE A 1 100 ? -13.758 1.147 -2.929 1.00 98.56 100 PHE A O 1
ATOM 813 N N . TRP A 1 101 ? -15.033 2.996 -2.774 1.00 98.44 101 TRP A N 1
ATOM 814 C CA . TRP A 1 101 ? -15.818 2.719 -3.974 1.00 98.44 101 TRP A CA 1
ATOM 815 C C . TRP A 1 101 ? -14.912 2.685 -5.214 1.00 98.44 101 TRP A C 1
ATOM 817 O O . TRP A 1 101 ? -14.915 1.709 -5.968 1.00 98.44 101 TRP A O 1
ATOM 827 N N . PHE A 1 102 ? -14.040 3.685 -5.375 1.00 98.44 102 PHE A N 1
ATOM 828 C CA . PHE A 1 102 ? -13.051 3.739 -6.451 1.00 98.44 102 PHE A CA 1
ATOM 829 C C . PHE A 1 102 ? -12.143 2.503 -6.444 1.00 98.44 102 PHE A C 1
ATOM 831 O O . PHE A 1 102 ? -11.957 1.858 -7.478 1.00 98.44 102 PHE A O 1
ATOM 838 N N . SER A 1 103 ? -11.649 2.100 -5.270 1.00 97.94 103 SER A N 1
ATOM 839 C CA . SER A 1 103 ? -10.831 0.896 -5.105 1.00 97.94 103 SER A CA 1
ATOM 840 C C . SER A 1 103 ? -11.521 -0.363 -5.628 1.00 97.94 103 SER A C 1
ATOM 842 O O . SER A 1 103 ? -10.889 -1.199 -6.273 1.00 97.94 103 SER A O 1
ATOM 844 N N . LYS A 1 104 ? -12.826 -0.516 -5.389 1.00 96.12 104 LYS A N 1
ATOM 845 C CA . LYS A 1 104 ? -13.586 -1.679 -5.863 1.00 96.12 104 LYS A CA 1
ATOM 846 C C . LYS A 1 104 ? -13.865 -1.634 -7.357 1.00 96.12 104 LYS A C 1
ATOM 848 O O . LYS A 1 104 ? -13.775 -2.675 -8.016 1.00 96.12 104 LYS A O 1
ATOM 853 N N . HIS A 1 105 ? -14.224 -0.455 -7.853 1.00 96.50 105 HIS A N 1
ATOM 854 C CA . HIS A 1 105 ? -14.912 -0.302 -9.129 1.00 96.50 105 HIS A CA 1
ATOM 855 C C . HIS A 1 105 ? -14.064 0.287 -10.249 1.00 96.50 105 HIS A C 1
ATOM 857 O O . HIS A 1 105 ? -14.455 0.109 -11.395 1.00 96.50 105 HIS A O 1
ATOM 863 N N . ASN A 1 106 ? -12.935 0.933 -9.942 1.00 96.94 106 ASN A N 1
ATOM 864 C CA . ASN A 1 106 ? -12.092 1.632 -10.920 1.00 96.94 106 ASN A CA 1
ATOM 865 C C . ASN A 1 106 ? -10.595 1.308 -10.805 1.00 96.94 106 ASN A C 1
ATOM 867 O O . ASN A 1 106 ? -9.874 1.444 -11.792 1.00 96.94 106 ASN A O 1
ATOM 871 N N . ALA A 1 107 ? -10.113 0.854 -9.644 1.00 96.38 107 ALA A N 1
ATOM 872 C CA . ALA A 1 107 ? -8.701 0.525 -9.450 1.00 96.38 107 ALA A CA 1
ATOM 873 C C . ALA A 1 107 ? -8.331 -0.836 -10.070 1.00 96.38 107 ALA A C 1
ATOM 875 O O . ALA A 1 107 ? -8.190 -1.849 -9.370 1.00 96.38 107 ALA A O 1
ATOM 876 N N . PHE A 1 108 ? -8.211 -0.866 -11.398 1.00 95.88 108 PHE A N 1
ATOM 877 C CA . PHE A 1 108 ? -7.776 -2.023 -12.178 1.00 95.88 108 PHE A CA 1
ATOM 878 C C . PHE A 1 108 ? -6.405 -1.779 -12.792 1.00 95.88 108 PHE A C 1
ATOM 880 O O . PHE A 1 108 ? -6.119 -0.682 -13.256 1.00 95.88 108 PHE A O 1
ATOM 887 N N . HIS A 1 109 ? -5.592 -2.831 -12.844 1.00 97.69 109 HIS A N 1
ATOM 888 C CA . HIS A 1 109 ? -4.317 -2.811 -13.543 1.00 97.69 109 HIS A CA 1
ATOM 889 C C . HIS A 1 109 ? -4.501 -3.339 -14.981 1.00 97.69 109 HIS A C 1
ATOM 891 O O . HIS A 1 109 ? -5.139 -4.383 -15.157 1.00 97.69 109 HIS A O 1
ATOM 897 N N . PRO A 1 110 ? -3.956 -2.670 -16.015 1.00 96.12 110 PRO A N 1
ATOM 898 C CA . PRO A 1 110 ? -4.252 -2.978 -17.418 1.00 96.12 110 PRO A CA 1
ATOM 899 C C . PRO A 1 110 ? -3.789 -4.374 -17.857 1.00 96.12 110 PRO A C 1
ATOM 901 O O . PRO A 1 110 ? -4.468 -5.014 -18.655 1.00 96.12 110 PRO A O 1
ATOM 904 N N . ALA A 1 111 ? -2.678 -4.875 -17.305 1.00 97.44 111 ALA A N 1
ATOM 905 C CA . ALA A 1 111 ? -2.121 -6.182 -17.671 1.00 97.44 111 ALA A CA 1
ATOM 906 C C . ALA A 1 111 ? -2.391 -7.307 -16.648 1.00 97.44 111 ALA A C 1
ATOM 908 O O . ALA A 1 111 ? -2.139 -8.475 -16.936 1.00 97.44 111 ALA A O 1
ATOM 909 N N . VAL A 1 112 ? -2.889 -6.994 -15.441 1.00 97.69 112 VAL A N 1
ATOM 910 C CA . VAL A 1 112 ? -2.939 -7.953 -14.315 1.00 97.69 112 VAL A CA 1
ATOM 911 C C . VAL A 1 112 ? -4.264 -7.843 -13.572 1.00 97.69 112 VAL A C 1
ATOM 913 O O . VAL A 1 112 ? -4.679 -6.770 -13.144 1.00 97.69 112 VAL A O 1
ATOM 916 N N . LYS A 1 113 ? -4.930 -8.979 -13.351 1.00 96.44 113 LYS A N 1
ATOM 917 C CA . LYS A 1 113 ? -6.169 -9.020 -12.570 1.00 96.44 113 LYS A CA 1
ATOM 918 C C . LYS A 1 113 ? -5.870 -8.932 -11.072 1.00 96.44 113 LYS A C 1
ATOM 920 O O . LYS A 1 113 ? -5.310 -9.861 -10.497 1.00 96.44 113 LYS A O 1
ATOM 925 N N . LEU A 1 114 ? -6.332 -7.864 -10.426 1.00 96.50 114 LEU A N 1
ATOM 926 C CA . LEU A 1 114 ? -6.189 -7.666 -8.981 1.00 96.50 114 LEU A CA 1
ATOM 927 C C . LEU A 1 114 ? -7.419 -8.200 -8.237 1.00 96.50 114 LEU A C 1
ATOM 929 O O . LEU A 1 114 ? -8.524 -7.680 -8.378 1.00 96.50 114 LEU A O 1
ATOM 933 N N . GLN A 1 115 ? -7.236 -9.269 -7.458 1.00 95.06 115 GLN A N 1
ATOM 934 C CA . GLN A 1 115 ? -8.304 -9.886 -6.651 1.00 95.06 115 GLN A CA 1
ATOM 935 C C . GLN A 1 115 ? -8.144 -9.660 -5.148 1.00 95.06 115 GLN A C 1
ATOM 937 O O . GLN A 1 115 ? -9.104 -9.863 -4.398 1.00 95.06 115 GLN A O 1
ATOM 942 N N . ASN A 1 116 ? -6.941 -9.290 -4.723 1.00 97.56 116 ASN A N 1
ATOM 943 C CA . ASN A 1 116 ? -6.587 -9.092 -3.333 1.00 97.56 116 ASN A CA 1
ATOM 944 C C . ASN A 1 116 ? -6.536 -7.594 -3.033 1.00 97.56 116 ASN A C 1
ATOM 946 O O . ASN A 1 116 ? -6.008 -6.817 -3.833 1.00 97.56 116 ASN A O 1
ATOM 950 N N . THR A 1 117 ? -7.080 -7.208 -1.882 1.00 98.00 117 THR A N 1
ATOM 951 C CA . THR A 1 117 ? -7.037 -5.830 -1.392 1.00 98.00 117 THR A CA 1
ATOM 952 C C . THR A 1 117 ? -6.382 -5.799 -0.019 1.00 98.00 117 THR A C 1
ATOM 954 O O . THR A 1 117 ? -6.763 -6.556 0.877 1.00 98.00 117 THR A O 1
ATOM 957 N N . VAL A 1 118 ? -5.433 -4.886 0.160 1.00 98.56 118 VAL A N 1
ATOM 958 C CA . VAL A 1 118 ? -4.895 -4.518 1.471 1.00 98.56 118 VAL A CA 1
ATOM 959 C C . VAL A 1 118 ? -5.462 -3.153 1.866 1.00 98.56 118 VAL A C 1
ATOM 961 O O . VAL A 1 118 ? -5.435 -2.211 1.081 1.00 98.56 118 VAL A O 1
ATOM 964 N N . ILE A 1 119 ? -6.010 -3.045 3.072 1.00 98.62 119 ILE A N 1
ATOM 965 C CA . ILE A 1 119 ? -6.309 -1.757 3.703 1.00 98.62 119 ILE A CA 1
ATOM 966 C C . ILE A 1 119 ? -5.150 -1.483 4.651 1.00 98.62 119 ILE A C 1
ATOM 968 O O . ILE A 1 119 ? -5.075 -2.086 5.724 1.00 98.62 119 ILE A O 1
ATOM 972 N N . LEU A 1 120 ? -4.228 -0.627 4.219 1.00 98.69 120 LEU A N 1
ATOM 973 C CA . LEU A 1 120 ? -3.065 -0.232 4.996 1.00 98.69 120 LEU A CA 1
ATOM 974 C C . LEU A 1 120 ? -3.409 1.021 5.793 1.00 98.69 120 LEU A C 1
ATOM 976 O O . LEU A 1 120 ? -3.609 2.085 5.221 1.00 98.69 120 LEU A O 1
ATOM 980 N N . HIS A 1 121 ? -3.475 0.900 7.109 1.00 98.69 121 HIS A N 1
ATOM 981 C CA . HIS A 1 121 ? -3.861 1.983 7.999 1.00 98.69 121 HIS A CA 1
ATOM 982 C C . HIS A 1 121 ? -2.666 2.446 8.828 1.00 98.69 121 HIS A C 1
ATOM 984 O O . HIS A 1 121 ? -2.198 1.728 9.711 1.00 98.69 121 HIS A O 1
ATOM 990 N N . ILE A 1 122 ? -2.176 3.648 8.536 1.00 98.56 122 ILE A N 1
ATOM 991 C CA . ILE A 1 122 ? -1.039 4.263 9.215 1.00 98.56 122 ILE A CA 1
ATOM 992 C C . ILE A 1 122 ? -1.577 5.115 10.357 1.00 98.56 122 ILE A C 1
ATOM 994 O O . ILE A 1 122 ? -2.072 6.225 10.147 1.00 98.56 122 ILE A O 1
ATOM 998 N N . SER A 1 123 ? -1.553 4.544 11.561 1.00 98.12 123 SER A N 1
ATOM 999 C CA . SER A 1 123 ? -2.190 5.125 12.741 1.00 98.12 123 SER A CA 1
ATOM 1000 C C . SER A 1 123 ? -1.732 4.454 14.026 1.00 98.12 123 SER A C 1
ATOM 1002 O O . SER A 1 123 ? -1.534 3.238 14.074 1.00 98.12 123 SER A O 1
ATOM 1004 N N . ARG A 1 124 ? -1.666 5.231 15.106 1.00 97.50 124 ARG A N 1
ATOM 1005 C CA . ARG A 1 124 ? -1.540 4.750 16.490 1.00 97.50 124 ARG A CA 1
ATOM 1006 C C . ARG A 1 124 ? -2.869 4.254 17.059 1.00 97.50 124 ARG A C 1
ATOM 1008 O O . ARG A 1 124 ? -2.883 3.533 18.051 1.00 97.50 124 ARG A O 1
ATOM 1015 N N . ASN A 1 125 ? -3.992 4.604 16.433 1.00 96.69 125 ASN A N 1
ATOM 1016 C CA . ASN A 1 125 ? -5.323 4.209 16.880 1.00 96.69 125 ASN A CA 1
ATOM 1017 C C . ASN A 1 125 ? -5.896 3.133 15.958 1.00 96.69 125 ASN A C 1
ATOM 1019 O O . ASN A 1 125 ? -6.101 3.366 14.770 1.00 96.69 125 ASN A O 1
ATOM 1023 N N . ASN A 1 126 ? -6.209 1.956 16.498 1.00 95.56 126 ASN A N 1
ATOM 1024 C CA . ASN A 1 126 ? -6.792 0.881 15.700 1.00 95.56 126 ASN A CA 1
ATOM 1025 C C . ASN A 1 126 ? -8.244 1.219 15.295 1.00 95.56 126 ASN A C 1
ATOM 1027 O O . ASN A 1 126 ? -9.100 1.420 16.158 1.00 95.56 126 ASN A O 1
ATOM 1031 N N . ARG A 1 127 ? -8.524 1.232 13.983 1.00 97.44 127 ARG A N 1
ATOM 1032 C CA . ARG A 1 127 ? -9.861 1.443 13.388 1.00 97.44 127 ARG A CA 1
ATOM 1033 C C . ARG A 1 127 ? -10.314 0.273 12.504 1.00 97.44 127 ARG A C 1
ATOM 1035 O O . ARG A 1 127 ? -11.159 0.441 11.632 1.00 97.44 127 ARG A O 1
ATOM 1042 N N . GLU A 1 128 ? -9.785 -0.928 12.731 1.00 98.00 128 GLU A N 1
ATOM 1043 C CA . GLU A 1 128 ? -10.011 -2.123 11.904 1.00 98.00 128 GLU A CA 1
ATOM 1044 C C . GLU A 1 128 ? -11.488 -2.366 11.584 1.00 98.00 128 GLU A C 1
ATOM 1046 O O . GLU A 1 128 ? -11.865 -2.466 10.419 1.00 98.00 128 GLU A O 1
ATOM 1051 N N . LYS A 1 129 ? -12.342 -2.425 12.615 1.00 97.94 129 LYS A N 1
ATOM 1052 C CA . LYS A 1 129 ? -13.773 -2.716 12.441 1.00 97.94 129 LYS A CA 1
ATOM 1053 C C . LYS A 1 129 ? -14.468 -1.678 11.566 1.00 97.94 129 LYS A C 1
ATOM 1055 O O . LYS A 1 129 ? -15.284 -2.042 10.726 1.00 97.94 129 LYS A O 1
ATOM 1060 N N . GLU A 1 130 ? -14.151 -0.406 11.776 1.00 98.00 130 GLU A N 1
ATOM 1061 C CA . GLU A 1 130 ? -14.735 0.709 11.034 1.00 98.00 130 GLU A CA 1
ATOM 1062 C C . GLU A 1 130 ? -14.285 0.684 9.573 1.00 98.00 130 GLU A C 1
ATOM 1064 O O . GLU A 1 130 ? -15.115 0.747 8.673 1.00 98.00 130 GLU A O 1
ATOM 1069 N N . LEU A 1 131 ? -12.982 0.529 9.335 1.00 98.38 131 LEU A N 1
ATOM 1070 C CA . LEU A 1 131 ? -12.400 0.556 7.997 1.00 98.38 131 LEU A CA 1
ATOM 1071 C C . LEU A 1 131 ? -12.809 -0.665 7.169 1.00 98.38 131 LEU A C 1
ATOM 1073 O O . LEU A 1 131 ? -13.135 -0.526 5.993 1.00 98.38 131 LEU A O 1
ATOM 1077 N N . LEU A 1 132 ? -12.872 -1.849 7.784 1.00 97.88 132 LEU A N 1
ATOM 1078 C CA . LEU A 1 132 ? -13.387 -3.051 7.128 1.00 97.88 132 LEU A CA 1
ATOM 1079 C C . LEU A 1 132 ? -14.880 -2.928 6.808 1.00 97.88 132 LEU A C 1
ATOM 1081 O O . LEU A 1 132 ? -15.294 -3.316 5.717 1.00 97.88 132 LEU A O 1
ATOM 1085 N N . ALA A 1 133 ? -15.690 -2.388 7.726 1.00 97.69 133 ALA A N 1
ATOM 1086 C CA . ALA A 1 133 ? -17.115 -2.168 7.483 1.00 97.69 133 ALA A CA 1
ATOM 1087 C C . ALA A 1 133 ? -17.349 -1.107 6.397 1.00 97.69 133 ALA A C 1
ATOM 1089 O O . ALA A 1 133 ? -18.168 -1.322 5.505 1.00 97.69 133 ALA A O 1
ATOM 1090 N N . GLY A 1 134 ? -16.595 -0.006 6.434 1.00 97.94 134 GLY A N 1
ATOM 1091 C CA . GLY A 1 134 ? -16.632 1.052 5.429 1.00 97.94 134 GLY A CA 1
ATOM 1092 C C . GLY A 1 134 ? -16.243 0.529 4.053 1.00 97.94 134 GLY A C 1
ATOM 1093 O O . GLY A 1 134 ? -16.974 0.745 3.092 1.00 97.94 134 GLY A O 1
ATOM 1094 N N . TYR A 1 135 ? -15.154 -0.241 3.957 1.00 97.62 135 TYR A N 1
ATOM 1095 C CA . TYR A 1 135 ? -14.777 -0.859 2.691 1.00 97.62 135 TYR A CA 1
ATOM 1096 C C . TYR A 1 135 ? -15.836 -1.852 2.237 1.00 97.62 135 TYR A C 1
ATOM 1098 O O . TYR A 1 135 ? -16.194 -1.846 1.073 1.00 97.62 135 TYR A O 1
ATOM 1106 N N . ALA A 1 136 ? -16.381 -2.698 3.115 1.00 95.81 136 ALA A N 1
ATOM 1107 C CA . ALA A 1 136 ? -17.417 -3.657 2.737 1.00 95.81 136 ALA A CA 1
ATOM 1108 C C . ALA A 1 136 ? -18.688 -2.973 2.202 1.00 95.81 136 ALA A C 1
ATOM 1110 O O . ALA A 1 136 ? -19.237 -3.454 1.211 1.00 95.81 136 ALA A O 1
ATOM 1111 N N . GLY A 1 137 ? -19.104 -1.860 2.813 1.00 96.31 137 GLY A N 1
ATOM 1112 C CA . GLY A 1 137 ? -20.306 -1.104 2.450 1.00 96.31 137 GLY A CA 1
ATOM 1113 C C . GLY A 1 137 ? -20.161 -0.145 1.266 1.00 96.31 137 GLY A C 1
ATOM 1114 O O . GLY A 1 137 ? -21.186 0.323 0.776 1.00 96.31 137 GLY A O 1
ATOM 1115 N N . ALA A 1 138 ? -18.931 0.139 0.827 1.00 92.88 138 ALA A N 1
ATOM 1116 C CA . ALA A 1 138 ? -18.659 0.985 -0.334 1.00 92.88 138 ALA A CA 1
ATOM 1117 C C . ALA A 1 138 ? -19.084 0.347 -1.660 1.00 92.88 138 ALA A C 1
ATOM 1119 O O . ALA A 1 138 ? -18.979 -0.895 -1.803 1.00 92.88 138 ALA A O 1
#

Sequence (138 aa):
MVMKYLQLEPESNLPDISSMKPFRTVVIVDDKPTSEWQAKVSEWLVRSGCLYMMAWGKDCSSWDDSVDSANLEEFNFGDIPEDKFVMTTWHEKDSLSETFWFSKHNAFHPAVKLQNTVILHISRNNREKELLAGYAGA

Mean predicted aligned error: 2.25 Å

Nearest PDB structures (foldseek):
  7mxo-assembly1_A  TM=3.737E-01  e=4.525E-01  Homo sapiens
  7mxo-assembly1_B  TM=4.160E-01  e=1.244E+00  Homo sapiens
  8vpn-assembly1_B  TM=3.892E-01  e=1.706E+00  Homo sapiens
  7s1x-assembly1_A  TM=3.908E-01  e=2.340E+00  Homo sapiens
  8fhn-assembly1_A  TM=3.838E-01  e=8.822E+00  Danio rerio

Foldseek 3Di:
DAEAEDEDEAPDDDDQPLVLAQAAEEEEPPDDHDPVSLLVVLLRCLVSNYQEYEYEDDPRVVNQVSNQVSLCVVVPVDDRPLSSHHHYYYDHPDDPLVSLVCRVPPRARPPDGHPYYYYYYHDPDDPPVVNVVSSVVD

pLDDT: mean 97.39, std 2.98, range [66.38, 98.88]

Secondary structure (DSSP, 8-state):
-EEEEEEE-TTPPPPP-GGG-SEEEEEEESS--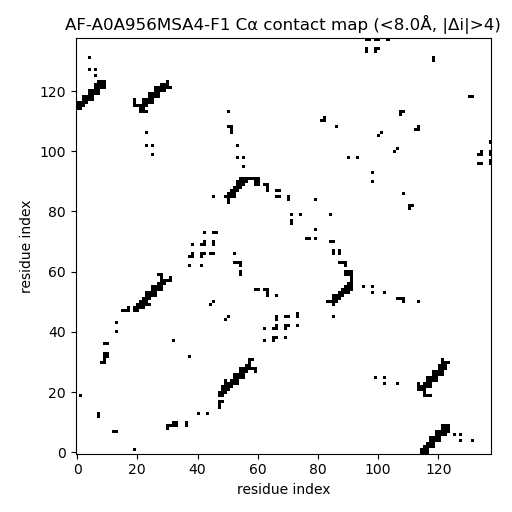-HHHHHHHHHHHHHHTEEEEEEEETTTTHHHHHHHHHHHHHTTTSPPPGGGPPEEEE-TTS-HHHHHHHHHHT---SSS---EEEEEEE-SS--HHHHHHHHHH-